Protein AF-A0A957VM98-F1 (afdb_monomer)

Structure (mmCIF, N/CA/C/O backbone):
data_AF-A0A957VM98-F1
#
_entry.id   AF-A0A957VM98-F1
#
loop_
_atom_site.group_PDB
_atom_site.id
_atom_site.type_symbol
_atom_site.label_atom_id
_atom_site.label_alt_id
_atom_site.label_comp_id
_atom_site.label_asym_id
_atom_site.label_entity_id
_atom_site.label_seq_id
_atom_site.pdbx_PDB_ins_code
_atom_site.Cartn_x
_atom_site.Cartn_y
_atom_site.Cartn_z
_atom_site.occupancy
_atom_site.B_iso_or_equiv
_atom_site.auth_seq_id
_atom_site.auth_comp_id
_atom_site.auth_asym_id
_atom_site.auth_atom_id
_atom_site.pdbx_PDB_model_num
ATOM 1 N N . ARG A 1 1 ? 18.249 -5.371 7.567 1.00 65.50 1 ARG A N 1
ATOM 2 C CA . ARG A 1 1 ? 18.833 -6.299 6.564 1.00 65.50 1 ARG A CA 1
ATOM 3 C C . ARG A 1 1 ? 18.691 -5.770 5.135 1.00 65.50 1 ARG A C 1
ATOM 5 O O . ARG A 1 1 ? 19.701 -5.725 4.453 1.00 65.50 1 ARG A O 1
ATOM 12 N N . ALA A 1 2 ? 17.518 -5.276 4.720 1.00 70.81 2 ALA A N 1
ATOM 13 C CA . ALA A 1 2 ? 17.280 -4.768 3.359 1.00 70.81 2 ALA A CA 1
ATOM 14 C C . ALA A 1 2 ? 18.281 -3.701 2.856 1.00 70.81 2 ALA A C 1
ATOM 16 O O . ALA A 1 2 ? 18.736 -3.794 1.724 1.00 70.81 2 ALA A O 1
ATOM 17 N N . SER A 1 3 ? 18.702 -2.737 3.692 1.00 74.25 3 SER A N 1
ATOM 18 C CA . SER A 1 3 ? 19.677 -1.711 3.256 1.00 74.25 3 SER A CA 1
ATOM 19 C C . SER A 1 3 ? 21.048 -2.290 2.914 1.00 74.25 3 SER A C 1
ATOM 21 O O . SER A 1 3 ? 21.696 -1.833 1.981 1.00 74.25 3 SER A O 1
ATOM 23 N N . ARG A 1 4 ? 21.474 -3.325 3.646 1.00 76.75 4 ARG A N 1
ATOM 24 C CA . ARG A 1 4 ? 22.749 -4.009 3.414 1.00 76.75 4 ARG A CA 1
ATOM 25 C C . ARG A 1 4 ? 22.713 -4.787 2.102 1.00 76.75 4 ARG A C 1
ATOM 27 O O . ARG A 1 4 ? 23.666 -4.722 1.342 1.00 76.75 4 ARG A O 1
ATOM 34 N N . VAL A 1 5 ? 21.586 -5.444 1.823 1.00 80.44 5 VAL A N 1
ATOM 35 C CA . VAL A 1 5 ? 21.343 -6.156 0.559 1.00 80.44 5 VAL A CA 1
ATOM 36 C C . VAL A 1 5 ? 21.338 -5.185 -0.624 1.00 80.44 5 VAL A C 1
ATOM 38 O O . VAL A 1 5 ? 21.947 -5.472 -1.647 1.00 80.44 5 VAL A O 1
ATOM 41 N N . LEU A 1 6 ? 20.721 -4.008 -0.477 1.00 78.06 6 LEU A N 1
ATOM 42 C CA . LEU A 1 6 ? 20.712 -2.986 -1.525 1.00 78.06 6 LEU A CA 1
ATOM 43 C C . LEU A 1 6 ? 22.112 -2.398 -1.778 1.00 78.06 6 LEU A C 1
ATOM 45 O O . LEU A 1 6 ? 22.505 -2.224 -2.929 1.00 78.06 6 LEU A O 1
ATOM 49 N N . ALA A 1 7 ? 22.875 -2.126 -0.717 1.00 75.62 7 ALA A N 1
ATOM 50 C CA . ALA A 1 7 ? 24.224 -1.575 -0.825 1.00 75.62 7 ALA A CA 1
ATOM 51 C C . ALA A 1 7 ? 25.227 -2.573 -1.435 1.00 75.62 7 ALA A C 1
ATOM 53 O O . ALA A 1 7 ? 26.046 -2.189 -2.268 1.00 75.62 7 ALA A O 1
ATOM 54 N N . GLN A 1 8 ? 25.142 -3.852 -1.051 1.00 80.06 8 GLN A N 1
ATOM 55 C CA . GLN A 1 8 ? 26.066 -4.912 -1.480 1.00 80.06 8 GLN A CA 1
ATOM 56 C C . GLN A 1 8 ? 25.606 -5.664 -2.741 1.00 80.06 8 GLN A C 1
ATOM 58 O O . GLN A 1 8 ? 26.336 -6.508 -3.248 1.00 80.06 8 GLN A O 1
ATOM 63 N N . GLY A 1 9 ? 24.404 -5.381 -3.248 1.00 82.94 9 GLY A N 1
ATOM 64 C CA . GLY A 1 9 ? 23.851 -6.045 -4.425 1.00 82.94 9 GLY A CA 1
ATOM 65 C C . GLY A 1 9 ? 24.484 -5.591 -5.750 1.00 82.94 9 GLY A C 1
ATOM 66 O O . GLY A 1 9 ? 25.125 -4.536 -5.809 1.00 82.94 9 GLY A O 1
ATOM 67 N N . PRO A 1 10 ? 24.234 -6.331 -6.847 1.00 81.31 10 PRO A N 1
ATOM 68 C CA . PRO A 1 10 ? 24.811 -6.076 -8.173 1.00 81.31 10 PRO A CA 1
ATOM 69 C C . PRO A 1 10 ? 24.211 -4.854 -8.898 1.00 81.31 10 PRO A C 1
ATOM 71 O O . PRO A 1 10 ? 24.497 -4.625 -10.067 1.00 81.31 10 PRO A O 1
ATOM 74 N N . ARG A 1 11 ? 23.348 -4.073 -8.233 1.00 80.69 11 ARG A N 1
ATOM 75 C CA . ARG A 1 11 ? 22.688 -2.899 -8.825 1.00 80.69 11 ARG A CA 1
ATOM 76 C C . ARG A 1 11 ? 23.688 -1.777 -9.107 1.00 80.69 11 ARG A C 1
ATOM 78 O O . ARG A 1 11 ? 24.672 -1.627 -8.379 1.00 80.69 11 ARG A O 1
ATOM 85 N N . SER A 1 12 ? 23.385 -0.965 -10.118 1.00 86.62 12 SER A N 1
ATOM 86 C CA . SER A 1 12 ? 24.204 0.188 -10.492 1.00 86.62 12 SER A CA 1
ATOM 87 C C . SER A 1 12 ? 24.293 1.214 -9.354 1.00 86.62 12 SER A C 1
ATOM 89 O O . SER A 1 12 ? 23.375 1.350 -8.537 1.00 86.62 12 SER A O 1
ATOM 91 N N . ASP A 1 13 ? 25.378 1.987 -9.314 1.00 81.88 13 ASP A N 1
ATOM 92 C CA . ASP A 1 13 ? 25.562 3.033 -8.300 1.00 81.88 13 ASP A CA 1
ATOM 93 C C . ASP A 1 13 ? 24.495 4.132 -8.386 1.00 81.88 13 ASP A C 1
ATOM 95 O O . ASP A 1 13 ? 24.121 4.723 -7.371 1.00 81.88 13 ASP A O 1
ATOM 99 N N . ARG A 1 14 ? 23.948 4.373 -9.585 1.00 84.81 14 ARG A N 1
ATOM 100 C CA . ARG A 1 14 ? 22.831 5.301 -9.799 1.00 84.81 14 ARG A CA 1
ATOM 101 C C . ARG A 1 14 ? 21.567 4.818 -9.086 1.00 84.81 14 ARG A C 1
ATOM 103 O O . ARG A 1 14 ? 20.935 5.598 -8.375 1.00 84.81 14 ARG A O 1
ATOM 110 N N . ASP A 1 15 ? 21.236 3.537 -9.219 1.00 82.56 15 ASP A N 1
ATOM 111 C CA . ASP A 1 15 ? 20.065 2.950 -8.561 1.00 82.56 15 ASP A CA 1
ATOM 112 C C . ASP A 1 15 ? 20.254 2.899 -7.046 1.00 82.56 15 ASP A C 1
ATOM 114 O O . ASP A 1 15 ? 19.340 3.221 -6.288 1.00 82.56 15 ASP A O 1
ATOM 118 N N . LYS A 1 16 ? 21.460 2.560 -6.581 1.00 85.38 16 LYS A N 1
ATOM 119 C CA . LYS A 1 16 ? 21.794 2.571 -5.151 1.00 85.38 16 LYS A CA 1
ATOM 120 C C . LYS A 1 16 ? 21.608 3.959 -4.539 1.00 85.38 16 LYS A C 1
ATOM 122 O O . LYS A 1 16 ? 20.992 4.065 -3.481 1.00 85.38 16 LYS A O 1
ATOM 127 N N . LYS A 1 17 ? 22.075 5.017 -5.212 1.00 86.88 17 LYS A N 1
ATOM 128 C CA . LYS A 1 17 ? 21.894 6.408 -4.761 1.00 86.88 17 LYS A CA 1
ATOM 129 C C . LYS A 1 17 ? 20.424 6.822 -4.683 1.00 86.88 17 LYS A C 1
ATOM 131 O O . LYS A 1 17 ? 20.072 7.561 -3.772 1.00 86.88 17 LYS A O 1
ATOM 136 N N . ARG A 1 18 ? 19.573 6.336 -5.593 1.00 88.31 18 ARG A N 1
ATOM 137 C CA . ARG A 1 18 ? 18.128 6.618 -5.577 1.00 88.31 18 ARG A CA 1
ATOM 138 C C . ARG A 1 18 ? 17.401 5.875 -4.457 1.00 88.31 18 ARG A C 1
ATOM 140 O O . ARG A 1 18 ? 16.626 6.474 -3.725 1.00 88.31 18 ARG A O 1
ATOM 147 N N . TRP A 1 19 ? 17.651 4.575 -4.322 1.00 86.81 19 TRP A N 1
ATOM 148 C CA . TRP A 1 19 ? 16.854 3.712 -3.447 1.00 86.81 19 TRP A CA 1
ATOM 149 C C . TRP A 1 19 ? 17.342 3.676 -1.993 1.00 86.81 19 TRP A C 1
ATOM 151 O O . TRP A 1 19 ? 16.560 3.345 -1.104 1.00 86.81 19 TRP A O 1
ATOM 161 N N . MET A 1 20 ? 18.612 3.997 -1.708 1.00 87.81 20 MET A N 1
ATOM 162 C CA . MET A 1 20 ? 19.109 4.017 -0.324 1.00 87.81 20 MET A CA 1
ATOM 163 C C . MET A 1 20 ? 18.398 5.053 0.569 1.00 87.81 20 MET A C 1
ATOM 165 O O . MET A 1 20 ? 18.024 4.671 1.682 1.00 87.81 20 MET A O 1
ATOM 169 N N . PRO A 1 21 ? 18.168 6.308 0.127 1.00 90.81 21 PRO A N 1
ATOM 170 C CA . PRO A 1 21 ? 17.409 7.290 0.900 1.00 90.81 21 PRO A CA 1
ATOM 171 C C . PRO A 1 21 ? 15.964 6.854 1.162 1.00 90.81 21 PRO A C 1
ATOM 173 O O . PRO A 1 21 ? 15.548 6.829 2.318 1.00 90.81 21 PRO A O 1
ATOM 176 N N . GLU A 1 22 ? 15.236 6.415 0.129 1.00 88.06 22 GLU A N 1
ATOM 177 C CA . GLU A 1 22 ? 13.843 5.964 0.274 1.00 88.06 22 GLU A CA 1
ATOM 178 C C . GLU A 1 22 ? 13.724 4.768 1.227 1.00 88.06 22 GLU A C 1
ATOM 180 O O . GLU A 1 22 ? 12.850 4.717 2.093 1.00 88.06 22 GLU A O 1
ATOM 185 N N . LEU A 1 23 ? 14.653 3.812 1.132 1.00 90.00 23 LEU A N 1
ATOM 186 C CA . LEU A 1 23 ? 14.678 2.660 2.026 1.00 90.00 23 LEU A CA 1
ATOM 187 C C . LEU A 1 23 ? 15.034 3.049 3.469 1.00 90.00 23 LEU A C 1
ATOM 189 O O . LEU A 1 23 ? 14.570 2.404 4.411 1.00 90.00 23 LEU A O 1
ATOM 193 N N . SER A 1 24 ? 15.873 4.069 3.660 1.00 88.19 24 SER A N 1
ATOM 194 C CA . SER A 1 24 ? 16.175 4.612 4.986 1.00 88.19 24 SER A CA 1
ATOM 195 C C . SER A 1 24 ? 14.939 5.266 5.596 1.00 88.19 24 SER A C 1
ATOM 197 O O . SER A 1 24 ? 14.578 4.957 6.730 1.00 88.19 24 SER A O 1
ATOM 199 N N . GLU A 1 25 ? 14.246 6.099 4.824 1.00 89.50 25 GLU A N 1
ATOM 200 C CA . GLU A 1 25 ? 13.029 6.780 5.255 1.00 89.50 25 GLU A CA 1
ATOM 201 C C . GLU A 1 25 ? 11.918 5.790 5.618 1.00 89.50 25 GLU A C 1
ATOM 203 O O . GLU A 1 25 ? 11.360 5.853 6.714 1.00 89.50 25 GLU A O 1
ATOM 208 N N . ALA A 1 26 ? 11.671 4.794 4.763 1.00 89.50 26 ALA A N 1
ATOM 209 C CA . ALA A 1 26 ? 10.706 3.735 5.043 1.00 89.50 26 ALA A CA 1
ATOM 210 C C . ALA A 1 26 ? 11.033 2.985 6.348 1.00 89.50 26 ALA A C 1
ATOM 212 O O . ALA A 1 26 ? 10.138 2.651 7.127 1.00 89.50 26 ALA A O 1
ATOM 213 N N . ARG A 1 27 ? 12.322 2.747 6.631 1.00 89.62 27 ARG A N 1
ATOM 214 C CA . ARG A 1 27 ? 12.754 2.104 7.881 1.00 89.62 27 ARG A CA 1
ATOM 215 C C . ARG A 1 27 ? 12.572 2.996 9.099 1.00 89.62 27 ARG A C 1
ATOM 217 O O . ARG A 1 27 ? 12.202 2.469 10.147 1.00 89.62 27 ARG A O 1
ATOM 224 N N . MET A 1 28 ?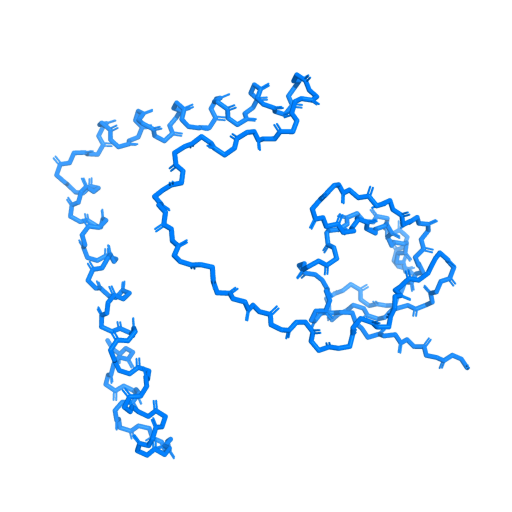 12.827 4.298 8.976 1.00 90.44 28 MET A N 1
ATOM 225 C CA . MET A 1 28 ? 12.580 5.247 10.062 1.00 90.44 28 MET A CA 1
ATOM 226 C C . MET A 1 28 ? 11.095 5.270 10.415 1.00 90.44 28 MET A C 1
ATOM 228 O O . MET A 1 28 ? 10.763 5.002 11.569 1.00 90.44 28 MET A O 1
ATOM 232 N N . ARG A 1 29 ? 10.210 5.424 9.419 1.00 87.50 29 ARG A N 1
ATOM 233 C CA . ARG A 1 29 ? 8.752 5.382 9.627 1.00 87.50 29 ARG A CA 1
ATOM 234 C C . ARG A 1 29 ? 8.297 4.069 10.266 1.00 87.50 29 ARG A C 1
ATOM 236 O O . ARG A 1 29 ? 7.530 4.076 11.221 1.00 87.50 29 ARG A O 1
ATOM 243 N N . ALA A 1 30 ? 8.812 2.928 9.802 1.00 89.75 30 ALA A N 1
ATOM 244 C CA . ALA A 1 30 ? 8.482 1.634 10.402 1.00 89.75 30 ALA A CA 1
ATOM 245 C C . ALA A 1 30 ? 8.938 1.529 11.871 1.00 89.75 30 ALA A C 1
ATOM 247 O O . ALA A 1 30 ? 8.238 0.945 12.699 1.00 89.75 30 ALA A O 1
ATOM 248 N N . SER A 1 31 ? 10.104 2.090 12.212 1.00 89.62 31 SER A N 1
ATOM 249 C CA . SER A 1 31 ? 10.598 2.111 13.594 1.00 89.62 31 SER A CA 1
ATOM 250 C C . SER A 1 31 ? 9.779 3.034 14.494 1.00 89.62 31 SER A C 1
ATOM 252 O O . SER A 1 31 ? 9.517 2.691 15.646 1.00 89.62 31 SER A O 1
ATOM 254 N N . GLU A 1 32 ? 9.328 4.163 13.957 1.00 88.88 32 GLU A N 1
ATOM 255 C CA . GLU A 1 32 ? 8.483 5.126 14.651 1.00 88.88 32 GLU A CA 1
ATOM 256 C C . GLU A 1 32 ? 7.112 4.522 14.947 1.00 88.88 32 GLU A C 1
ATOM 258 O O . GLU A 1 32 ? 6.707 4.483 16.106 1.00 88.88 32 GLU A O 1
ATOM 263 N N . LEU A 1 33 ? 6.465 3.920 13.943 1.00 86.75 33 LEU A N 1
ATOM 264 C CA . LEU A 1 33 ? 5.212 3.184 14.120 1.00 86.75 33 LEU A CA 1
ATOM 265 C C . LEU A 1 33 ? 5.352 2.077 15.162 1.00 86.75 33 LEU A C 1
ATOM 267 O O . LEU A 1 33 ? 4.532 1.974 16.066 1.00 86.75 33 LEU A O 1
ATOM 271 N N . ARG A 1 34 ? 6.425 1.280 15.095 1.00 88.50 34 ARG A N 1
ATOM 272 C CA . ARG A 1 34 ? 6.685 0.248 16.107 1.00 88.50 34 ARG A CA 1
ATOM 273 C C . ARG A 1 34 ? 6.817 0.845 17.508 1.00 88.50 34 ARG A C 1
ATOM 275 O O . ARG A 1 34 ? 6.327 0.259 18.469 1.00 88.50 34 ARG A O 1
ATOM 282 N N . THR A 1 35 ? 7.484 1.990 17.622 1.00 86.56 35 THR A N 1
ATOM 283 C CA . THR A 1 35 ? 7.675 2.679 18.900 1.00 86.56 35 THR A CA 1
ATOM 284 C C . THR A 1 35 ? 6.345 3.200 19.436 1.00 86.56 35 THR A C 1
ATOM 286 O O . THR A 1 35 ? 6.051 2.985 20.610 1.00 86.56 35 THR A O 1
ATOM 289 N N . LEU A 1 36 ? 5.518 3.805 18.584 1.00 82.12 36 LEU A N 1
ATOM 290 C CA . LEU A 1 36 ? 4.173 4.268 18.924 1.00 82.12 36 LEU A CA 1
ATOM 291 C C . LEU A 1 36 ? 3.285 3.110 19.398 1.00 82.12 36 LEU A C 1
ATOM 293 O O . LEU A 1 36 ? 2.717 3.199 20.483 1.00 82.12 36 LEU A O 1
ATOM 297 N N . ILE A 1 37 ? 3.274 1.986 18.670 1.00 87.12 37 ILE A N 1
ATOM 298 C CA . ILE A 1 37 ? 2.554 0.765 19.072 1.00 87.12 37 ILE A CA 1
ATOM 299 C C . ILE A 1 37 ? 3.031 0.289 20.450 1.00 87.12 37 ILE A C 1
ATOM 301 O O . ILE A 1 37 ? 2.221 -0.075 21.293 1.00 87.12 37 ILE A O 1
ATOM 305 N N . SER A 1 38 ? 4.346 0.297 20.698 1.00 87.69 38 SER A N 1
ATOM 306 C CA . SER A 1 38 ? 4.899 -0.192 21.968 1.00 87.69 38 SER A CA 1
ATOM 307 C C . SER A 1 38 ? 4.661 0.741 23.157 1.00 87.69 38 SER A C 1
ATOM 309 O O . SER A 1 38 ? 4.554 0.264 24.281 1.00 87.69 38 SER A O 1
ATOM 311 N N . LYS A 1 39 ? 4.609 2.060 22.932 1.00 85.94 39 LYS A N 1
ATOM 312 C CA . LYS A 1 39 ? 4.472 3.059 24.001 1.00 85.94 39 LYS A CA 1
ATOM 313 C C . LYS A 1 39 ? 3.019 3.339 24.361 1.00 85.94 39 LYS A C 1
ATOM 315 O O . LYS A 1 39 ? 2.736 3.615 25.520 1.00 85.94 39 LYS A O 1
ATOM 320 N N . SER A 1 40 ? 2.122 3.301 23.382 1.00 89.06 40 SER A N 1
ATOM 321 C CA . SER A 1 40 ? 0.709 3.641 23.558 1.00 89.06 40 SER A CA 1
ATOM 322 C C . SER A 1 40 ? -0.192 2.687 22.764 1.00 89.06 40 SER A C 1
ATOM 324 O O . SER A 1 40 ? -0.878 3.132 21.838 1.00 89.06 40 SER A O 1
ATOM 326 N N . PRO A 1 41 ? -0.185 1.378 23.086 1.00 86.06 41 PRO A N 1
ATOM 327 C CA . PRO A 1 41 ? -0.958 0.387 22.342 1.00 86.06 41 PRO A CA 1
ATOM 328 C C . PRO A 1 41 ? -2.459 0.689 22.388 1.00 86.06 41 PRO A C 1
ATOM 330 O O . PRO A 1 41 ? -3.102 0.716 21.343 1.00 86.06 41 PRO A O 1
ATOM 333 N N . ASP A 1 42 ? -3.000 1.011 23.563 1.00 86.62 42 ASP A N 1
ATOM 334 C CA . ASP A 1 42 ? -4.444 1.201 23.744 1.00 86.62 42 ASP A CA 1
ATOM 335 C C . ASP A 1 42 ? -4.974 2.412 22.968 1.00 86.62 42 ASP A C 1
ATOM 337 O O . ASP A 1 42 ? -5.960 2.302 22.241 1.00 86.62 42 ASP A O 1
ATOM 341 N N . GLN A 1 43 ? -4.274 3.552 23.037 1.00 80.00 43 GLN A N 1
ATOM 342 C CA . GLN A 1 43 ? -4.638 4.751 22.274 1.00 80.00 43 GLN A CA 1
ATOM 343 C C . GLN A 1 43 ? -4.564 4.500 20.764 1.00 80.00 43 GLN A C 1
ATOM 345 O O . GLN A 1 43 ? -5.414 4.965 20.009 1.00 80.00 43 GLN A O 1
ATOM 350 N N . MET A 1 44 ? -3.553 3.758 20.308 1.00 82.69 44 MET A N 1
ATOM 351 C CA . MET A 1 44 ? -3.411 3.451 18.889 1.00 82.69 44 MET A CA 1
ATOM 352 C C . MET A 1 44 ? -4.526 2.523 18.402 1.00 82.69 44 MET A C 1
ATOM 354 O O . MET A 1 44 ? -5.079 2.754 17.329 1.00 82.69 44 MET A O 1
ATOM 358 N N . MET A 1 45 ? -4.897 1.517 19.195 1.00 83.31 45 MET A N 1
ATOM 359 C CA . MET A 1 45 ? -6.020 0.632 18.884 1.00 83.31 45 MET A CA 1
ATOM 360 C C . MET A 1 45 ? -7.356 1.380 18.885 1.00 83.31 45 MET A C 1
ATOM 362 O O . MET A 1 45 ? -8.176 1.135 18.002 1.00 83.31 45 MET A O 1
ATOM 366 N N . ALA A 1 46 ? -7.556 2.323 19.811 1.00 82.75 46 ALA A N 1
ATOM 367 C CA . ALA A 1 46 ? -8.733 3.190 19.829 1.00 82.75 46 ALA A CA 1
ATOM 368 C C . ALA A 1 46 ? -8.832 4.027 18.542 1.00 82.75 46 ALA A C 1
ATOM 370 O O . ALA A 1 46 ? -9.841 3.949 17.844 1.00 82.75 46 ALA A O 1
ATOM 371 N N . ASN A 1 47 ? -7.750 4.717 18.165 1.00 83.50 47 ASN A N 1
ATOM 372 C CA . ASN A 1 47 ? -7.703 5.528 16.944 1.00 83.50 47 ASN A CA 1
ATOM 373 C C . ASN A 1 47 ? -7.939 4.687 15.675 1.00 83.50 47 ASN A C 1
ATOM 375 O O . ASN A 1 47 ? -8.628 5.120 14.754 1.00 83.50 47 ASN A O 1
ATOM 379 N N . LEU A 1 48 ? -7.374 3.475 15.605 1.00 82.62 48 LEU A N 1
ATOM 380 C CA . LEU A 1 48 ? -7.598 2.563 14.477 1.00 82.62 48 LEU A CA 1
ATOM 381 C C . LEU A 1 48 ? -9.046 2.061 14.422 1.00 82.62 48 LEU A C 1
ATOM 383 O O . LEU A 1 48 ? -9.599 1.918 13.333 1.00 82.62 48 LEU A O 1
ATOM 387 N N . GLY A 1 49 ? -9.660 1.810 15.580 1.00 89.56 49 GLY A N 1
ATOM 388 C CA . GLY A 1 49 ? -11.067 1.430 15.681 1.00 89.56 49 GLY A CA 1
ATOM 389 C C . GLY A 1 49 ? -12.010 2.545 15.230 1.00 89.56 49 GLY A C 1
ATOM 390 O O . GLY A 1 49 ? -12.968 2.276 14.509 1.00 89.56 49 GLY A O 1
ATOM 391 N N . GLU A 1 50 ? -11.723 3.793 15.601 1.00 83.88 50 GLU A N 1
ATOM 392 C CA . GLU A 1 50 ? -12.450 4.973 15.115 1.00 83.88 50 GLU A CA 1
ATOM 393 C C . GLU A 1 50 ? -12.311 5.126 13.598 1.00 83.88 50 GLU A C 1
ATOM 395 O O . GLU A 1 50 ? -13.319 5.165 12.898 1.00 83.88 50 GLU A O 1
ATOM 400 N N . ALA A 1 51 ? -11.086 5.067 13.066 1.00 84.81 51 ALA A N 1
ATOM 401 C CA . ALA A 1 51 ? -10.842 5.160 11.626 1.00 84.81 51 ALA A CA 1
ATOM 402 C C . ALA A 1 51 ? -11.537 4.045 10.820 1.00 84.81 51 ALA A C 1
ATOM 404 O O . ALA A 1 51 ? -11.915 4.243 9.663 1.00 84.81 51 ALA A O 1
ATOM 405 N N . TRP A 1 52 ? -11.695 2.856 11.408 1.00 86.06 52 TRP A N 1
ATOM 406 C CA . TRP A 1 52 ? -12.434 1.768 10.776 1.00 86.06 52 TRP A CA 1
ATOM 407 C C . TRP A 1 52 ? -13.942 2.029 10.762 1.00 86.06 52 TRP A C 1
ATOM 409 O O . TRP A 1 52 ? -14.548 1.902 9.701 1.00 86.06 52 TRP A O 1
ATOM 419 N N . ARG A 1 53 ? -14.536 2.477 11.878 1.00 85.31 53 ARG A N 1
ATOM 420 C CA . ARG A 1 53 ? -15.957 2.871 11.912 1.00 85.31 53 ARG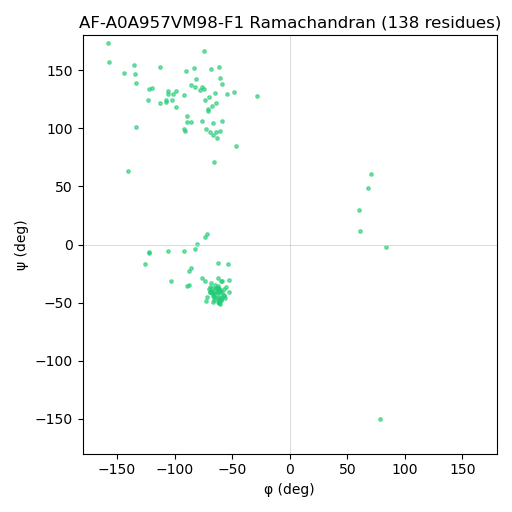 A CA 1
ATOM 421 C C . ARG A 1 53 ? -16.253 4.034 10.967 1.00 85.31 53 ARG A C 1
ATOM 423 O O . ARG A 1 53 ? -17.276 4.025 10.288 1.00 85.31 53 ARG A O 1
ATOM 430 N N . ASP A 1 54 ? -15.350 5.004 10.865 1.00 79.25 54 ASP A N 1
ATOM 431 C CA . ASP A 1 54 ? -15.472 6.102 9.902 1.00 79.25 54 ASP A CA 1
ATOM 432 C C . ASP A 1 54 ? -15.494 5.577 8.463 1.00 79.25 54 ASP A C 1
ATOM 434 O O . ASP A 1 54 ? -16.291 6.024 7.643 1.00 79.25 54 ASP A O 1
ATOM 438 N N . ARG A 1 55 ? -14.679 4.565 8.150 1.00 79.12 55 ARG A N 1
ATOM 439 C CA . ARG A 1 55 ? -14.722 3.916 6.837 1.00 79.12 55 ARG A CA 1
ATOM 440 C C . ARG A 1 55 ? -16.033 3.165 6.611 1.00 79.12 55 ARG A C 1
ATOM 442 O O . ARG A 1 55 ? -16.587 3.265 5.522 1.00 79.12 55 ARG A O 1
ATOM 449 N N . GLU A 1 56 ? -16.531 2.438 7.607 1.00 78.25 56 GLU A N 1
ATOM 450 C CA . GLU A 1 56 ? -17.825 1.754 7.501 1.00 78.25 56 GLU A CA 1
ATOM 451 C C . GLU A 1 56 ? -18.955 2.748 7.243 1.00 78.25 56 GLU A C 1
ATOM 453 O O . GLU A 1 56 ? -19.733 2.567 6.315 1.00 78.25 56 GLU A O 1
ATOM 458 N N . THR A 1 57 ? -19.013 3.842 8.003 1.00 78.62 57 THR A N 1
ATOM 459 C CA . THR A 1 57 ? -20.046 4.871 7.814 1.00 78.62 57 THR A CA 1
ATOM 460 C C . THR A 1 57 ? -19.956 5.536 6.440 1.00 78.62 57 THR A C 1
ATOM 462 O O . THR A 1 57 ? -20.989 5.764 5.810 1.00 78.62 57 THR A O 1
ATOM 465 N N . GLN A 1 58 ? -18.745 5.770 5.922 1.00 70.62 58 GLN A N 1
ATOM 466 C CA . GLN A 1 58 ? -18.538 6.260 4.555 1.00 70.62 58 GLN A CA 1
ATOM 467 C C . GLN A 1 58 ? -19.018 5.256 3.495 1.00 70.62 58 GLN A C 1
ATOM 469 O O . GLN A 1 58 ? -19.607 5.657 2.494 1.00 70.62 58 GLN A O 1
ATOM 474 N N . MET A 1 59 ? -18.837 3.952 3.723 1.00 65.56 59 MET A N 1
ATOM 475 C CA . MET A 1 59 ? -19.313 2.904 2.812 1.00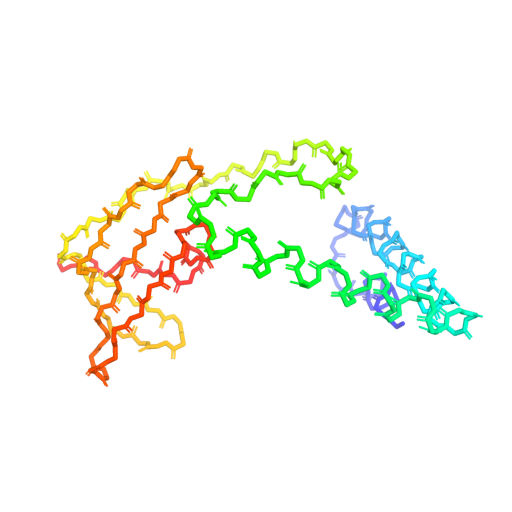 65.56 59 MET A CA 1
ATOM 476 C C . MET A 1 59 ? -20.846 2.793 2.796 1.00 65.56 59 MET A C 1
ATOM 478 O O . MET A 1 59 ? -21.433 2.651 1.726 1.00 65.56 59 MET A O 1
ATOM 482 N N . THR A 1 60 ? -21.509 2.894 3.952 1.00 69.00 60 THR A N 1
ATOM 483 C CA . THR A 1 60 ? -22.969 2.703 4.064 1.00 69.00 60 THR A CA 1
ATOM 484 C C . THR A 1 60 ? -23.775 3.898 3.554 1.00 69.00 60 THR A C 1
ATOM 486 O O . THR A 1 60 ? -24.893 3.732 3.076 1.00 69.00 60 THR A O 1
ATOM 489 N N . VAL A 1 61 ? -23.227 5.114 3.635 1.00 62.69 61 VAL A N 1
ATOM 490 C CA . VAL A 1 61 ? -23.939 6.344 3.238 1.00 62.69 61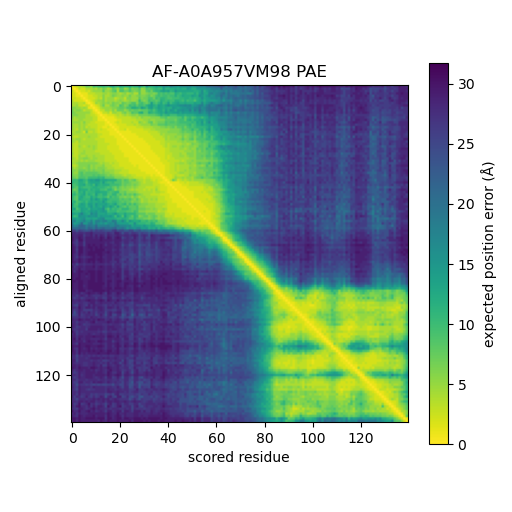 VAL A CA 1
ATOM 491 C C . VAL A 1 61 ? -23.920 6.567 1.714 1.00 62.69 61 VAL A C 1
ATOM 493 O O . VAL A 1 61 ? -24.483 7.542 1.225 1.00 62.69 61 VAL A O 1
ATOM 496 N N . GLY A 1 62 ? -23.300 5.684 0.917 1.00 52.78 62 GLY A N 1
ATOM 497 C CA . GLY A 1 62 ? -23.119 5.921 -0.527 1.00 52.78 62 GLY A CA 1
ATOM 498 C C . GLY A 1 62 ? -22.285 7.179 -0.816 1.00 52.78 62 GLY A C 1
ATOM 499 O O . GLY A 1 62 ? -22.217 7.659 -1.948 1.00 52.78 62 GLY A O 1
ATOM 500 N N . GLY A 1 63 ? -21.652 7.728 0.223 1.00 48.75 63 GLY A N 1
ATOM 501 C CA . GLY A 1 63 ? -20.790 8.884 0.161 1.00 48.75 63 GLY A CA 1
ATOM 502 C C . GLY A 1 63 ? -19.402 8.411 -0.207 1.00 48.75 63 GLY A C 1
ATOM 503 O O . GLY A 1 63 ? -18.697 7.846 0.624 1.00 48.75 63 GLY A O 1
ATOM 504 N N . ARG A 1 64 ? -19.012 8.664 -1.460 1.00 53.66 64 ARG A N 1
ATOM 505 C CA . ARG A 1 64 ? -17.614 8.708 -1.908 1.00 53.66 64 ARG A CA 1
ATOM 506 C C . ARG A 1 64 ? -16.711 9.130 -0.736 1.00 53.66 64 ARG A C 1
ATOM 508 O O . ARG A 1 64 ? -17.014 10.163 -0.132 1.00 53.66 64 ARG A O 1
ATOM 515 N N . PRO A 1 65 ? -15.642 8.383 -0.402 1.00 45.84 65 PRO A N 1
ATOM 516 C CA . PRO A 1 65 ? -14.775 8.747 0.707 1.00 45.84 65 PRO A CA 1
ATOM 517 C C . PRO A 1 65 ? -14.213 10.142 0.438 1.00 45.84 65 PRO A C 1
ATOM 519 O O . PRO A 1 65 ? -13.376 10.346 -0.440 1.00 45.84 65 PRO A O 1
ATOM 522 N N . GLY A 1 66 ? -14.725 11.131 1.168 1.00 44.19 66 GLY A N 1
ATOM 523 C CA . GLY A 1 66 ? -14.064 12.412 1.290 1.00 44.19 66 GLY A CA 1
ATOM 524 C C . GLY A 1 66 ? -12.750 12.143 2.000 1.00 44.19 66 GLY A C 1
ATOM 525 O O . GLY A 1 66 ? -12.757 11.582 3.092 1.00 44.19 66 GLY A O 1
ATOM 526 N N . ASN A 1 67 ? -11.643 12.497 1.348 1.00 49.19 67 ASN A N 1
ATOM 527 C CA . ASN A 1 67 ? -10.278 12.458 1.867 1.00 49.19 67 ASN A CA 1
ATOM 528 C C . ASN A 1 67 ? -10.195 13.078 3.278 1.00 49.19 67 ASN A C 1
ATOM 530 O O . ASN A 1 67 ? -9.887 14.257 3.438 1.00 49.19 67 ASN A O 1
ATOM 534 N N . GLY A 1 68 ? -10.483 12.288 4.309 1.00 41.84 68 GLY A N 1
ATOM 535 C CA . GLY A 1 68 ? -10.446 12.689 5.707 1.00 41.84 68 GLY A CA 1
ATOM 536 C C . GLY A 1 68 ? -9.074 12.396 6.286 1.00 41.84 68 GLY A C 1
ATOM 537 O O . GLY A 1 68 ? -8.785 11.258 6.636 1.00 41.84 68 GLY A O 1
ATOM 538 N N . ALA A 1 69 ? -8.250 13.443 6.355 1.00 45.84 69 ALA A N 1
ATOM 539 C CA . ALA A 1 69 ? -6.900 13.494 6.922 1.00 45.84 69 ALA A CA 1
ATOM 540 C C . ALA A 1 69 ? -5.807 12.709 6.168 1.00 45.84 69 ALA A C 1
ATOM 542 O O . ALA A 1 69 ? -4.974 12.021 6.758 1.00 45.84 69 ALA A O 1
ATOM 543 N N . ALA A 1 70 ? -5.729 12.902 4.849 1.00 44.22 70 ALA A N 1
ATOM 544 C CA . ALA A 1 70 ? -4.460 12.737 4.150 1.00 44.22 70 ALA A CA 1
ATOM 545 C C . ALA A 1 70 ? -3.524 13.903 4.522 1.00 44.22 70 ALA A C 1
ATOM 547 O O . ALA A 1 70 ? -3.794 15.060 4.201 1.00 44.22 70 ALA A O 1
ATOM 548 N N . VAL A 1 71 ? -2.402 13.600 5.178 1.00 48.81 71 VAL A N 1
ATOM 549 C CA . VAL A 1 71 ? -1.205 14.456 5.130 1.00 48.81 71 VAL A CA 1
ATOM 550 C C . VAL A 1 71 ? -0.946 14.778 3.649 1.00 48.81 71 VAL A C 1
ATOM 552 O O . VAL A 1 71 ? -0.986 13.842 2.845 1.00 48.81 71 VAL A O 1
ATOM 555 N N . PRO A 1 72 ? -0.716 16.043 3.245 1.00 39.19 72 PRO A N 1
ATOM 556 C CA . PRO A 1 72 ? -0.526 16.377 1.840 1.00 39.19 72 PRO A CA 1
ATOM 557 C C . PRO A 1 72 ? 0.781 15.751 1.346 1.00 39.19 72 PRO A C 1
ATOM 559 O O . PRO A 1 72 ? 1.865 16.308 1.509 1.00 39.19 72 PRO A O 1
ATOM 562 N N . ALA A 1 73 ? 0.688 14.560 0.760 1.00 46.72 73 ALA A N 1
ATOM 563 C CA . ALA A 1 73 ? 1.762 13.991 -0.028 1.00 46.72 73 ALA A CA 1
ATOM 564 C C . ALA A 1 73 ? 1.797 14.732 -1.376 1.00 46.72 73 ALA A C 1
ATOM 566 O O . ALA A 1 73 ? 0.741 14.937 -1.983 1.00 46.72 73 ALA A O 1
ATOM 567 N N . PRO A 1 74 ? 2.975 15.157 -1.863 1.00 41.44 74 PRO A N 1
ATOM 568 C CA . PRO A 1 74 ? 3.074 15.764 -3.181 1.00 41.44 74 PRO A CA 1
ATOM 569 C C . PRO A 1 74 ? 2.615 14.751 -4.244 1.00 41.44 74 PRO A C 1
ATOM 571 O O . PRO A 1 74 ? 2.890 13.555 -4.103 1.00 41.44 74 PRO A O 1
ATOM 574 N N . PRO A 1 75 ? 1.921 15.194 -5.307 1.00 43.88 75 PRO A N 1
ATOM 575 C CA . PRO A 1 75 ? 1.371 14.289 -6.304 1.00 43.88 75 PRO A CA 1
ATOM 576 C C . PRO A 1 75 ? 2.513 13.606 -7.059 1.00 43.88 75 PRO A C 1
ATOM 578 O O . PRO A 1 75 ? 3.157 14.202 -7.926 1.00 43.88 75 PRO A O 1
ATOM 581 N N . VAL A 1 76 ? 2.755 12.332 -6.746 1.00 43.44 76 VAL A N 1
ATOM 582 C CA . VAL A 1 76 ? 3.538 11.450 -7.608 1.00 43.44 76 VAL A CA 1
ATOM 583 C C . VAL A 1 76 ? 2.676 11.213 -8.837 1.00 43.44 76 VAL A C 1
ATOM 585 O O . VAL A 1 76 ? 1.761 10.395 -8.830 1.00 43.44 76 VAL A O 1
ATOM 588 N N . LYS A 1 77 ? 2.935 11.990 -9.890 1.00 39.38 77 LYS A N 1
ATOM 589 C CA . LYS A 1 77 ? 2.392 11.736 -11.221 1.00 39.38 77 LYS A CA 1
ATOM 590 C C . LYS A 1 77 ? 2.943 10.394 -11.689 1.00 39.38 77 LYS A C 1
ATOM 592 O O . LYS A 1 77 ? 4.032 10.328 -12.256 1.00 39.38 77 LYS A O 1
ATOM 597 N N . VAL A 1 78 ? 2.208 9.323 -11.415 1.00 35.81 78 VAL A N 1
ATOM 598 C CA . VAL A 1 78 ? 2.4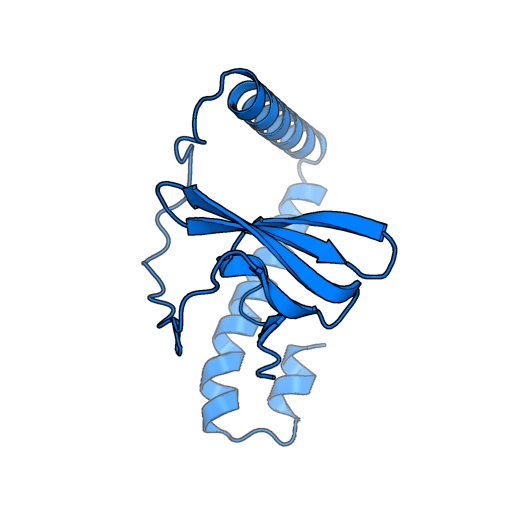12 8.044 -12.081 1.00 35.81 78 VAL A CA 1
ATOM 599 C C . VAL A 1 78 ? 1.871 8.238 -13.488 1.00 35.81 78 VAL A C 1
ATOM 601 O O . VAL A 1 78 ? 0.667 8.270 -13.722 1.00 35.81 78 VAL A O 1
ATOM 604 N N . SER A 1 79 ? 2.780 8.478 -14.424 1.00 35.22 79 SER A N 1
ATOM 605 C CA . SER A 1 79 ? 2.509 8.381 -15.850 1.00 35.22 79 SER A CA 1
ATOM 606 C C . SER A 1 79 ? 2.085 6.943 -16.148 1.00 35.22 79 SER A C 1
ATOM 608 O O . SER A 1 79 ? 2.932 6.056 -16.253 1.00 35.22 79 SER A O 1
ATOM 610 N N . ILE A 1 80 ? 0.771 6.728 -16.227 1.00 37.75 80 ILE A N 1
ATOM 611 C CA . ILE A 1 80 ? 0.142 5.502 -16.715 1.00 37.75 80 ILE A CA 1
ATOM 612 C C . ILE A 1 80 ? 0.532 5.375 -18.191 1.00 37.75 80 ILE A C 1
ATOM 614 O O . ILE A 1 80 ? -0.028 6.036 -19.065 1.00 37.75 80 ILE A O 1
ATOM 618 N N . GLY A 1 81 ? 1.576 4.591 -18.452 1.00 33.81 81 GLY A N 1
ATOM 619 C CA . GLY A 1 81 ? 1.915 4.146 -19.794 1.00 33.81 81 GLY A CA 1
ATOM 620 C C . GLY A 1 81 ? 0.863 3.145 -20.256 1.00 33.81 81 GLY A C 1
ATOM 621 O O . GLY A 1 81 ? 0.600 2.172 -19.560 1.00 33.81 81 GLY A O 1
ATOM 622 N N . SER A 1 82 ? 0.286 3.415 -21.425 1.00 39.53 82 SER A N 1
ATOM 623 C CA . SER A 1 82 ? -0.685 2.581 -22.143 1.00 39.53 82 SER A CA 1
ATOM 624 C C . SER A 1 82 ? -2.077 2.483 -21.516 1.00 39.53 82 SER A C 1
ATOM 626 O O . SER A 1 82 ? -2.608 1.406 -21.272 1.00 39.53 82 SER A O 1
ATOM 628 N N . ALA A 1 83 ? -2.734 3.639 -21.397 1.00 39.19 83 ALA A N 1
ATOM 629 C CA . ALA A 1 83 ? -4.188 3.730 -21.497 1.00 39.19 83 ALA A CA 1
ATOM 630 C C . ALA A 1 83 ? -4.645 3.375 -22.933 1.00 39.19 83 ALA A C 1
ATOM 632 O O . ALA A 1 83 ? -5.045 4.239 -23.709 1.00 39.19 83 ALA A O 1
ATOM 633 N N . GLY A 1 84 ? -4.543 2.096 -23.301 1.00 48.62 84 GLY A N 1
ATOM 634 C CA . GLY A 1 84 ? -5.399 1.478 -24.309 1.00 48.62 84 GLY A CA 1
ATOM 635 C C . GLY A 1 84 ? -6.592 0.903 -23.557 1.00 48.62 84 GLY A C 1
ATOM 636 O O . GLY A 1 84 ? -6.455 -0.123 -22.902 1.00 48.62 84 GLY A O 1
ATOM 637 N N . GLY A 1 85 ? -7.700 1.646 -23.534 1.00 58.78 85 GLY A N 1
ATOM 638 C CA . GLY A 1 85 ? -8.837 1.397 -22.650 1.00 58.78 85 GLY A CA 1
ATOM 639 C C . GLY A 1 85 ? -9.387 -0.022 -22.760 1.00 58.78 85 GLY A C 1
ATOM 640 O O . GLY A 1 85 ? -9.686 -0.501 -23.851 1.00 58.78 85 GLY A O 1
ATOM 641 N N . PHE A 1 86 ? -9.551 -0.666 -21.609 1.00 64.69 86 PHE A N 1
ATOM 642 C CA . PHE A 1 86 ? -10.293 -1.910 -21.514 1.00 64.69 86 PHE A CA 1
ATOM 643 C C . PHE A 1 86 ? -11.765 -1.661 -21.857 1.00 64.69 86 PHE A C 1
ATOM 645 O O . PHE A 1 86 ? -12.366 -0.715 -21.344 1.00 64.69 86 PHE A O 1
ATOM 652 N N . SER A 1 87 ? -12.322 -2.485 -22.741 1.00 70.44 87 SER A N 1
ATOM 653 C CA . SER A 1 87 ? -13.713 -2.386 -23.203 1.00 70.44 87 SER A CA 1
ATOM 654 C C . SER A 1 87 ? -14.538 -3.577 -22.718 1.00 70.44 87 SER A C 1
ATOM 656 O O . SER A 1 87 ? -14.005 -4.666 -22.502 1.00 70.44 87 SER A O 1
ATOM 658 N N . THR A 1 88 ? -15.848 -3.387 -22.561 1.00 73.69 88 THR A N 1
ATOM 659 C CA . THR A 1 88 ? -16.775 -4.493 -22.290 1.00 73.69 88 THR A CA 1
ATOM 660 C C . THR A 1 88 ? -16.703 -5.530 -23.417 1.00 73.69 88 THR A C 1
ATOM 662 O O . THR A 1 88 ? -16.585 -5.190 -24.593 1.00 73.69 88 THR A O 1
ATOM 665 N N . GLY A 1 89 ? -16.715 -6.812 -23.057 1.00 76.00 89 GLY A N 1
ATOM 666 C CA . GLY A 1 89 ? -16.544 -7.945 -23.970 1.00 76.00 89 GLY A CA 1
ATOM 667 C C . GLY A 1 89 ? -15.091 -8.309 -24.300 1.00 76.00 89 GLY A C 1
ATOM 668 O O . GLY A 1 89 ? -14.862 -9.282 -25.013 1.00 76.00 89 GLY A O 1
ATOM 669 N N . GLN A 1 90 ? -14.098 -7.576 -23.790 1.00 78.88 90 GLN A N 1
ATOM 670 C CA . GLN A 1 90 ? -12.690 -7.866 -24.061 1.00 78.88 90 GLN A CA 1
ATOM 671 C C . GLN A 1 90 ? -12.186 -9.068 -23.247 1.00 78.88 90 GLN A C 1
ATOM 673 O O . GLN A 1 90 ? -12.432 -9.148 -22.040 1.00 78.88 90 GLN A O 1
ATOM 678 N N . ARG A 1 91 ? -11.434 -9.978 -23.888 1.00 79.94 91 ARG A N 1
ATOM 679 C CA . ARG A 1 91 ? -10.728 -11.060 -23.185 1.00 79.94 91 ARG A CA 1
ATOM 680 C C . ARG A 1 91 ? -9.460 -10.533 -22.526 1.00 79.94 91 ARG A C 1
ATOM 682 O O . ARG A 1 91 ? -8.660 -9.820 -23.135 1.00 79.94 91 ARG A O 1
ATOM 689 N N . VAL A 1 92 ? -9.272 -10.906 -21.271 1.00 83.81 92 VAL A N 1
ATOM 690 C CA . VAL A 1 92 ? -8.120 -10.518 -20.466 1.00 83.81 92 VAL A CA 1
ATOM 691 C C . VAL A 1 92 ? -7.570 -11.725 -19.728 1.00 83.81 92 VAL A C 1
ATOM 693 O O . VAL A 1 92 ? -8.320 -12.600 -19.303 1.00 83.81 92 VAL A O 1
ATOM 696 N N . ARG A 1 93 ? -6.253 -11.751 -19.537 1.00 83.06 93 ARG A N 1
ATOM 697 C CA . ARG A 1 93 ? -5.588 -12.715 -18.666 1.00 83.06 93 ARG A CA 1
ATOM 698 C C . ARG A 1 93 ? -5.115 -12.024 -17.408 1.00 83.06 93 ARG A C 1
ATOM 7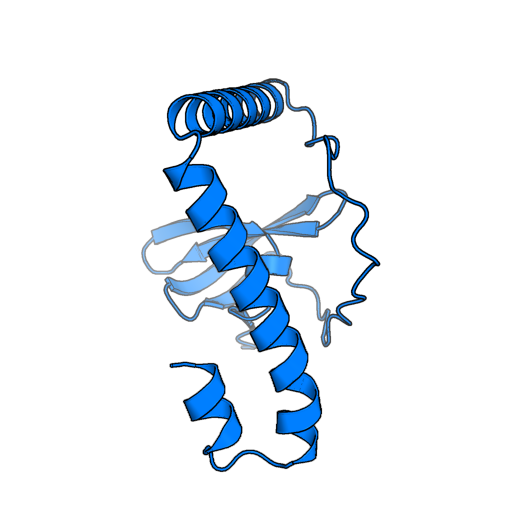00 O O . ARG A 1 93 ? -4.324 -11.085 -17.474 1.00 83.06 93 ARG A O 1
ATOM 707 N N . HIS A 1 94 ? -5.572 -12.513 -16.264 1.00 82.75 94 HIS A N 1
ATOM 708 C CA . HIS A 1 94 ? -5.097 -12.079 -14.963 1.00 82.75 94 HIS A CA 1
ATOM 709 C C . HIS A 1 94 ? -4.061 -13.056 -14.407 1.00 82.75 94 HIS A C 1
ATOM 711 O O . HIS A 1 94 ? -4.323 -14.254 -14.310 1.00 82.75 94 HIS A O 1
ATOM 717 N N . ASN A 1 95 ? -2.929 -12.543 -13.920 1.00 79.69 95 ASN A N 1
ATOM 718 C CA . ASN A 1 95 ? -1.816 -13.367 -13.418 1.00 79.69 95 ASN A CA 1
ATOM 719 C C . ASN A 1 95 ? -2.203 -14.410 -12.351 1.00 79.69 95 ASN A C 1
ATOM 721 O O . ASN A 1 95 ? -1.560 -15.449 -12.248 1.00 79.69 95 ASN A O 1
ATOM 725 N N . HIS A 1 96 ? -3.225 -14.129 -11.537 1.00 78.69 96 HIS A N 1
ATOM 726 C CA . HIS A 1 96 ? -3.680 -15.034 -10.471 1.00 78.69 96 HIS A CA 1
ATOM 727 C C . HIS A 1 96 ? -4.962 -15.807 -10.813 1.00 78.69 96 HIS A C 1
ATOM 729 O O . HIS A 1 96 ? -5.168 -16.903 -10.304 1.00 78.69 96 HIS A O 1
ATOM 735 N N . PHE A 1 97 ? -5.855 -15.221 -11.612 1.00 77.38 97 PHE A N 1
ATOM 736 C CA . PHE A 1 97 ? -7.207 -15.763 -11.822 1.00 77.38 97 PHE A CA 1
ATOM 737 C C . PHE A 1 97 ? -7.362 -16.429 -13.193 1.00 77.38 97 PHE A C 1
ATOM 739 O O . PHE A 1 97 ? -8.376 -17.066 -13.445 1.00 77.38 97 PHE A O 1
ATOM 746 N N . GLY A 1 98 ? -6.335 -16.341 -14.042 1.00 83.38 98 GLY A N 1
ATOM 747 C CA . GLY A 1 98 ? -6.354 -16.911 -15.379 1.00 83.38 98 GLY A CA 1
ATOM 748 C C . GLY A 1 98 ? -7.146 -16.047 -16.350 1.00 83.38 98 GLY A C 1
ATOM 749 O O . GLY A 1 98 ? -7.191 -14.820 -16.218 1.00 83.38 98 GLY A O 1
ATOM 750 N N . ASP A 1 99 ? -7.728 -16.702 -17.343 1.00 85.31 99 ASP A N 1
ATOM 751 C CA . ASP A 1 99 ? -8.430 -16.050 -18.438 1.00 85.31 99 ASP A CA 1
ATOM 752 C C . ASP A 1 99 ? -9.853 -15.657 -18.022 1.00 85.31 99 ASP A C 1
ATOM 754 O O . ASP A 1 99 ? -10.534 -16.359 -17.267 1.00 85.31 99 ASP A O 1
ATOM 758 N N . GLY A 1 100 ? -10.296 -14.499 -18.499 1.00 85.56 100 GLY A N 1
ATOM 759 C CA . GLY A 1 100 ? -11.629 -13.979 -18.241 1.00 85.56 100 GLY A CA 1
ATOM 760 C C . GLY A 1 100 ? -12.072 -12.961 -19.282 1.00 85.56 100 GLY A C 1
ATOM 761 O O . GLY A 1 100 ? -11.312 -12.560 -20.165 1.00 85.56 100 GLY A O 1
ATOM 762 N N . VAL A 1 101 ? -13.330 -12.548 -19.183 1.00 86.12 101 VAL A N 1
ATOM 763 C CA . VAL A 1 101 ? -13.964 -11.575 -20.074 1.00 86.12 101 VAL A CA 1
ATOM 764 C C . VAL A 1 101 ? -14.479 -10.410 -19.250 1.00 86.12 101 VAL A C 1
ATOM 766 O O . VAL A 1 101 ? -15.116 -10.606 -18.218 1.00 86.12 101 VAL A O 1
ATOM 769 N N . ILE A 1 102 ? -14.219 -9.189 -19.706 1.0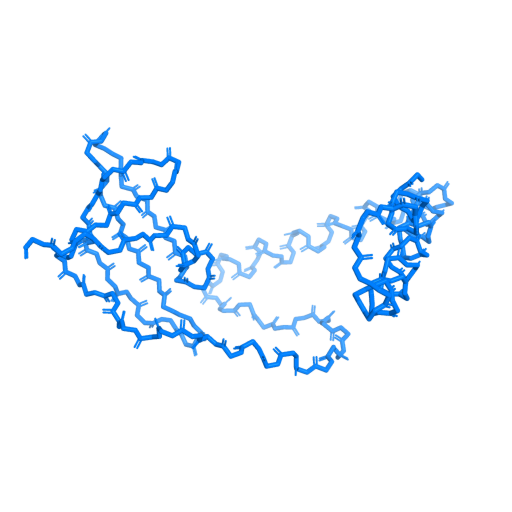0 83.62 102 ILE A N 1
ATOM 770 C CA . ILE A 1 102 ? -14.747 -7.986 -19.063 1.00 83.62 102 ILE A CA 1
ATOM 771 C C . ILE A 1 102 ? -16.253 -7.904 -19.321 1.00 83.62 102 ILE A C 1
ATOM 773 O O . ILE A 1 102 ? -16.676 -7.750 -20.465 1.00 83.62 102 ILE A O 1
ATOM 777 N N . THR A 1 103 ? -17.065 -8.000 -18.274 1.00 82.56 103 THR A N 1
ATOM 778 C CA . THR A 1 103 ? -18.532 -7.941 -18.348 1.00 82.56 103 THR A CA 1
ATOM 779 C C . THR A 1 103 ? -19.054 -6.517 -18.229 1.00 82.56 103 THR A C 1
ATOM 781 O O . THR A 1 103 ? -20.006 -6.159 -18.919 1.00 82.56 103 THR A O 1
ATOM 784 N N . ASP A 1 104 ? -18.402 -5.687 -17.416 1.00 79.31 104 ASP A N 1
ATOM 785 C CA . ASP A 1 104 ? -18.804 -4.302 -17.187 1.00 79.31 104 ASP A CA 1
ATOM 786 C C . ASP A 1 104 ? -17.593 -3.380 -17.013 1.00 79.31 104 ASP A C 1
ATOM 788 O O . ASP A 1 104 ? -16.549 -3.785 -16.495 1.00 79.31 104 ASP A O 1
ATOM 792 N N . VAL A 1 105 ? -17.742 -2.131 -17.452 1.00 77.38 105 VAL A N 1
ATOM 793 C CA . VAL A 1 105 ? -16.762 -1.059 -17.265 1.00 77.38 105 VAL A CA 1
ATOM 794 C C . VAL A 1 105 ? -17.519 0.175 -16.798 1.00 77.38 105 VAL A C 1
ATOM 796 O O . VAL A 1 105 ? -18.131 0.890 -17.589 1.00 77.38 105 VAL A O 1
ATOM 799 N N . THR A 1 106 ? -17.462 0.428 -15.497 1.00 76.25 106 THR A N 1
ATOM 800 C CA . THR A 1 106 ? -18.072 1.594 -14.868 1.00 76.25 106 THR A CA 1
ATOM 801 C C . THR A 1 106 ? -17.014 2.671 -14.648 1.00 76.25 106 THR A C 1
ATOM 803 O O . THR A 1 106 ? -16.058 2.487 -13.894 1.00 76.25 106 THR A O 1
ATOM 806 N N . ASP A 1 107 ? -17.198 3.835 -15.267 1.00 70.50 107 ASP A N 1
ATOM 807 C CA . ASP A 1 107 ? -16.338 4.993 -15.024 1.00 70.50 107 ASP A CA 1
ATOM 808 C C . ASP A 1 107 ? -16.696 5.632 -13.676 1.00 70.50 107 ASP A C 1
ATOM 810 O O . ASP A 1 107 ? -17.724 6.293 -13.531 1.00 70.50 107 ASP A O 1
ATOM 814 N N . THR A 1 108 ? -15.841 5.432 -12.671 1.00 62.41 108 THR A N 1
ATOM 815 C CA . THR A 1 108 ? -15.932 6.137 -11.391 1.00 62.41 108 THR A CA 1
ATOM 816 C C . THR A 1 108 ? -15.105 7.421 -11.464 1.00 62.41 108 THR A C 1
ATOM 818 O O . THR A 1 108 ? -14.112 7.524 -12.177 1.00 62.41 108 THR A O 1
ATOM 821 N N . SER A 1 109 ? -15.527 8.444 -10.726 1.00 51.97 109 SER A N 1
ATOM 822 C CA . SER A 1 109 ? -15.045 9.830 -10.819 1.00 51.97 109 SER A CA 1
ATOM 823 C C . SER A 1 109 ? -13.527 10.058 -10.713 1.00 51.97 109 SER A C 1
ATOM 825 O O . SER A 1 109 ? -13.085 11.138 -11.087 1.00 51.97 109 SER A O 1
ATOM 827 N N . ASP A 1 110 ? -12.758 9.088 -10.207 1.00 62.47 110 ASP A N 1
ATOM 828 C CA . ASP A 1 110 ? -11.288 9.153 -10.110 1.00 62.47 110 ASP A CA 1
ATOM 829 C C . ASP A 1 110 ? -10.570 7.957 -10.766 1.00 62.47 110 ASP A C 1
ATOM 831 O O . ASP A 1 110 ? -9.367 8.031 -11.009 1.00 62.47 110 ASP A O 1
ATOM 835 N N . ASP A 1 111 ? -11.277 6.856 -11.044 1.00 69.38 111 ASP A N 1
ATOM 836 C CA . ASP A 1 111 ? -10.706 5.637 -11.622 1.00 69.38 111 ASP A CA 1
ATOM 837 C C . ASP A 1 111 ? -11.792 4.810 -12.323 1.00 69.38 111 ASP A C 1
ATOM 839 O O . ASP A 1 111 ? -12.976 4.918 -12.007 1.00 69.38 111 ASP A O 1
ATOM 843 N N . LYS A 1 112 ? -11.405 3.955 -13.266 1.00 78.81 112 LYS A N 1
ATOM 844 C CA . LYS A 1 112 ? -12.350 3.050 -13.929 1.00 78.81 112 LYS A CA 1
ATOM 845 C C . LYS A 1 112 ? -12.513 1.789 -13.090 1.00 78.81 112 LYS A C 1
ATOM 847 O O . LYS A 1 112 ? -11.534 1.246 -12.595 1.00 78.81 112 LYS A O 1
ATOM 852 N N . GLN A 1 113 ? -13.730 1.302 -12.929 1.00 82.88 113 GLN A N 1
ATOM 853 C CA . GLN A 1 113 ? -14.029 0.029 -12.286 1.00 82.88 113 GLN A CA 1
ATOM 854 C C . GLN A 1 113 ? -14.407 -0.980 -13.370 1.00 82.88 113 GLN A C 1
ATOM 856 O O . GLN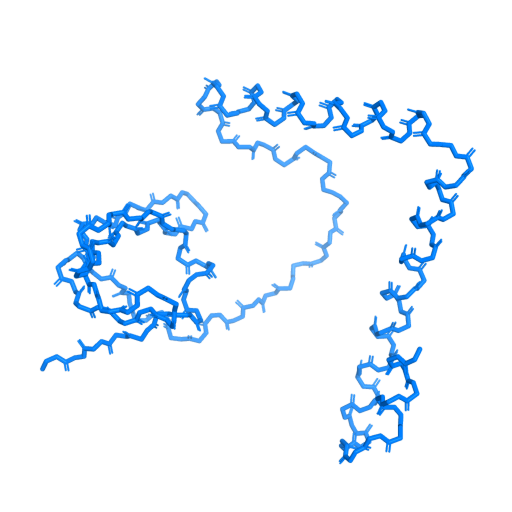 A 1 113 ? -15.235 -0.681 -14.223 1.00 82.88 113 GLN A O 1
ATOM 861 N N . ILE A 1 114 ? -13.789 -2.158 -13.356 1.00 84.38 114 ILE A N 1
ATOM 862 C CA . ILE A 1 114 ? -14.035 -3.226 -14.326 1.00 84.38 114 ILE A CA 1
ATOM 863 C C . ILE A 1 114 ? -14.537 -4.480 -13.614 1.00 84.38 114 ILE A C 1
ATOM 865 O O . ILE A 1 114 ? -13.981 -4.883 -12.591 1.00 84.38 114 ILE A O 1
ATOM 869 N N . SER A 1 115 ? -15.573 -5.105 -14.155 1.00 84.94 115 SER A N 1
ATOM 870 C CA . SER A 1 115 ? -16.024 -6.435 -13.742 1.00 84.94 115 SER A CA 1
ATOM 871 C C . SER A 1 115 ? -15.521 -7.453 -14.751 1.00 84.94 115 SER A C 1
ATOM 873 O O . SER A 1 115 ? -15.654 -7.253 -15.957 1.00 84.94 115 SER A O 1
ATOM 875 N N . VAL A 1 116 ? -14.893 -8.517 -14.257 1.00 85.81 116 VAL A N 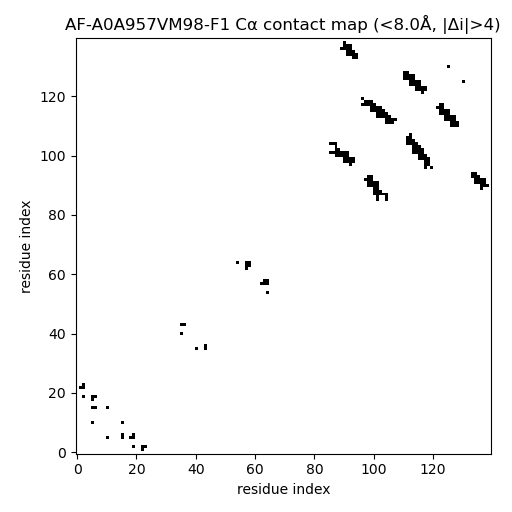1
ATOM 876 C CA . VAL A 1 116 ? -14.321 -9.586 -15.075 1.00 85.81 116 VAL A CA 1
ATOM 877 C C . VAL A 1 116 ? -14.937 -10.910 -14.651 1.00 85.81 116 VAL A C 1
ATOM 879 O O . VAL A 1 116 ? -14.854 -11.290 -13.482 1.00 85.81 116 VAL A O 1
ATOM 882 N N . LEU A 1 117 ? -15.525 -11.616 -15.612 1.00 86.19 117 LEU A N 1
ATOM 883 C CA . LEU A 1 117 ? -15.977 -12.993 -15.477 1.00 86.19 117 LEU A CA 1
ATOM 884 C C . LEU A 1 117 ? -14.834 -13.927 -15.869 1.00 86.19 117 LEU A C 1
ATOM 886 O O . LEU A 1 117 ? -14.460 -13.982 -17.039 1.00 86.19 117 LEU A O 1
ATOM 890 N N . PHE A 1 118 ? -14.267 -14.642 -14.902 1.00 86.19 118 PHE A N 1
ATOM 891 C CA . PHE A 1 118 ? -13.207 -15.618 -15.158 1.00 86.19 118 PHE A CA 1
ATOM 892 C C . PHE A 1 118 ? -13.779 -16.968 -15.597 1.00 86.19 118 PHE A C 1
ATOM 894 O O . PHE A 1 118 ? -14.862 -17.361 -15.159 1.00 86.19 118 PHE A O 1
ATOM 901 N N . ASP A 1 119 ? -13.011 -17.726 -16.385 1.00 79.50 119 ASP A N 1
ATOM 902 C CA . ASP A 1 119 ? -13.399 -19.060 -16.879 1.00 79.50 119 ASP A CA 1
ATOM 903 C C . ASP A 1 119 ? -13.603 -20.085 -15.740 1.00 79.50 119 ASP A C 1
ATOM 905 O O . ASP A 1 119 ? -14.269 -21.104 -15.913 1.00 79.50 119 ASP A O 1
ATOM 909 N N . ALA A 1 120 ? -13.117 -19.778 -14.532 1.00 76.69 120 ALA A N 1
ATOM 910 C CA . ALA A 1 120 ? -13.440 -20.497 -13.297 1.00 76.69 120 ALA A CA 1
ATOM 911 C C . ALA A 1 120 ? -14.881 -20.250 -12.779 1.00 76.69 120 ALA A C 1
ATOM 913 O O . ALA A 1 120 ? -15.202 -20.662 -11.665 1.00 76.69 120 ALA A O 1
ATOM 914 N N . ALA A 1 121 ? -15.735 -19.584 -13.568 1.00 69.06 121 ALA A N 1
ATOM 915 C CA . ALA A 1 121 ? -17.102 -19.173 -13.237 1.00 69.06 121 ALA A CA 1
ATOM 916 C C . ALA A 1 121 ? -17.205 -18.225 -12.025 1.00 69.06 121 ALA A C 1
ATOM 918 O O . ALA A 1 121 ? -18.212 -18.210 -11.319 1.00 69.06 121 ALA A O 1
ATOM 919 N N . GLU A 1 122 ? -16.170 -17.415 -11.791 1.00 77.62 122 GLU A N 1
ATOM 920 C CA . GLU A 1 122 ? -16.144 -16.414 -10.724 1.00 77.62 122 GLU A CA 1
ATOM 921 C C . GLU A 1 122 ? -16.130 -15.009 -11.334 1.00 77.62 122 GLU A C 1
ATOM 923 O O . GLU A 1 122 ? -15.236 -14.670 -12.112 1.00 77.62 122 GLU A O 1
ATOM 928 N N . GLU A 1 123 ? -17.121 -14.186 -10.986 1.00 81.81 123 GLU A N 1
ATOM 929 C CA . GLU A 1 123 ? -17.151 -12.774 -11.365 1.00 81.81 123 GLU A CA 1
ATOM 930 C C . GLU A 1 123 ? -16.499 -11.934 -10.269 1.00 81.81 123 GLU A C 1
ATOM 932 O O . GLU A 1 123 ? -16.832 -12.053 -9.086 1.00 81.81 123 GLU A O 1
ATOM 937 N N . ARG A 1 124 ? -15.542 -11.087 -10.650 1.00 80.88 124 ARG A N 1
ATOM 938 C CA . ARG A 1 124 ? -14.853 -10.200 -9.711 1.00 80.88 124 ARG A CA 1
ATOM 939 C C . ARG A 1 124 ? -14.765 -8.792 -10.260 1.00 80.88 124 ARG A C 1
ATOM 941 O O . ARG A 1 124 ? -14.436 -8.575 -11.424 1.00 80.88 124 ARG A O 1
ATOM 948 N N . THR A 1 125 ? -14.989 -7.839 -9.369 1.00 83.62 125 THR A N 1
ATOM 949 C CA . THR A 1 125 ? -14.943 -6.418 -9.686 1.00 83.62 125 THR A CA 1
ATOM 950 C C . THR A 1 125 ? -13.679 -5.787 -9.126 1.00 83.62 125 THR A C 1
ATOM 952 O O . THR A 1 125 ? -13.325 -5.985 -7.962 1.00 83.62 125 THR A O 1
ATOM 955 N N . PHE A 1 126 ? -12.994 -5.017 -9.962 1.00 82.44 126 PHE A N 1
ATOM 956 C CA . PHE A 1 126 ? -11.705 -4.426 -9.655 1.00 82.44 126 PHE A CA 1
ATOM 957 C C . PHE A 1 126 ? -11.631 -2.964 -10.079 1.00 82.44 126 PHE A C 1
ATOM 959 O O . PHE A 1 126 ? -12.280 -2.543 -11.029 1.00 82.44 126 PHE A O 1
ATOM 966 N N . LEU A 1 127 ? -10.767 -2.204 -9.410 1.00 82.81 127 LEU A N 1
ATOM 967 C CA . LEU A 1 127 ? -10.353 -0.886 -9.880 1.00 82.81 127 LEU A CA 1
ATOM 968 C C . LEU A 1 127 ? -9.245 -1.032 -10.921 1.00 82.81 127 LEU A C 1
ATOM 970 O O . LEU A 1 127 ? -8.289 -1.790 -10.726 1.00 82.81 127 LEU A O 1
ATOM 974 N N . LEU A 1 128 ? -9.360 -0.286 -12.013 1.00 76.75 128 LEU A N 1
ATOM 975 C CA . LEU A 1 128 ? -8.466 -0.366 -13.152 1.00 76.75 128 LEU A CA 1
ATOM 976 C C . LEU A 1 128 ? -7.041 0.017 -12.755 1.00 76.75 128 LEU A C 1
ATOM 978 O O . LEU A 1 128 ? -6.107 -0.673 -13.154 1.00 76.75 128 LEU A O 1
ATOM 982 N N . SER A 1 129 ? -6.853 1.012 -11.885 1.00 77.62 129 SER A N 1
ATOM 983 C CA . SER A 1 129 ? -5.524 1.364 -11.367 1.00 77.62 129 SER A CA 1
ATOM 984 C C . SER A 1 129 ? -4.811 0.218 -10.637 1.00 77.62 129 SER A C 1
ATOM 986 O O . SER A 1 129 ? -3.584 0.131 -10.676 1.00 77.62 129 SER A O 1
ATOM 988 N N . LEU A 1 130 ? -5.553 -0.681 -9.982 1.00 80.12 130 LEU A N 1
ATOM 989 C CA . LEU A 1 130 ? -4.988 -1.775 -9.183 1.00 80.12 130 LEU A CA 1
ATOM 990 C C . LEU A 1 130 ? -4.658 -3.021 -10.004 1.00 80.12 130 LEU A C 1
ATOM 992 O O . LEU A 1 130 ? -3.897 -3.884 -9.542 1.00 80.12 130 LEU A O 1
ATOM 996 N N . VAL A 1 131 ? -5.277 -3.141 -11.176 1.00 75.06 131 VAL A N 1
ATOM 997 C CA . VAL A 1 131 ? -5.251 -4.365 -11.980 1.00 75.06 131 VAL A CA 1
ATOM 998 C C . VAL A 1 131 ? -4.691 -4.111 -13.385 1.00 75.06 131 VAL A C 1
ATOM 1000 O O . VAL A 1 131 ? -4.355 -5.065 -14.073 1.00 75.06 131 VAL A O 1
ATOM 1003 N N . ALA A 1 132 ? -4.425 -2.857 -13.765 1.00 72.88 132 ALA A N 1
ATOM 1004 C CA . ALA A 1 132 ? -3.740 -2.509 -15.014 1.00 72.88 132 ALA A CA 1
ATOM 1005 C C . ALA A 1 132 ? -2.367 -3.191 -15.172 1.00 72.88 132 ALA A C 1
ATOM 1007 O O . ALA A 1 132 ? -2.031 -3.614 -16.268 1.00 72.88 132 ALA A O 1
ATOM 1008 N N . ASP A 1 133 ? -1.599 -3.359 -14.088 1.00 75.50 133 ASP A N 1
ATOM 1009 C CA . ASP A 1 133 ? -0.292 -4.053 -14.108 1.00 75.50 133 ASP A CA 1
ATOM 1010 C C . ASP A 1 133 ? -0.416 -5.592 -14.045 1.00 75.50 133 ASP A C 1
ATOM 1012 O O . ASP A 1 133 ? 0.570 -6.322 -14.060 1.00 75.50 133 ASP A O 1
ATOM 1016 N N . LYS A 1 134 ? -1.641 -6.114 -13.907 1.00 75.81 134 LYS A N 1
ATOM 1017 C CA . LYS A 1 134 ? -1.920 -7.546 -13.693 1.00 75.81 134 LYS A CA 1
ATOM 1018 C C . LYS A 1 134 ? -2.827 -8.153 -14.757 1.00 75.81 134 LYS A C 1
ATOM 1020 O O . LYS A 1 134 ? -3.045 -9.364 -14.710 1.00 75.81 134 LYS A O 1
ATOM 1025 N N . LEU A 1 135 ? -3.372 -7.324 -15.648 1.00 77.69 135 LEU A N 1
ATOM 1026 C CA . LEU A 1 135 ? -4.184 -7.734 -16.782 1.00 77.69 135 LEU A CA 1
ATOM 1027 C C . LEU A 1 135 ? -3.395 -7.562 -18.063 1.00 77.69 135 LEU A C 1
ATOM 1029 O O . LEU A 1 135 ? -2.968 -6.464 -18.410 1.00 77.69 135 LEU A O 1
ATOM 1033 N N . GLU A 1 136 ? -3.293 -8.653 -18.799 1.00 78.81 136 GLU A N 1
ATOM 1034 C CA . GLU A 1 136 ? -2.830 -8.636 -20.172 1.00 78.81 136 GLU A CA 1
ATOM 1035 C C . GLU A 1 136 ? -4.050 -8.766 -21.081 1.00 78.81 136 GLU A C 1
ATOM 1037 O O . GLU A 1 136 ? -4.849 -9.695 -20.946 1.00 78.81 136 GLU A O 1
ATOM 1042 N N . ALA A 1 137 ? -4.217 -7.812 -21.996 1.00 73.94 137 ALA A N 1
ATOM 1043 C CA . ALA A 1 137 ? -5.207 -7.930 -23.054 1.00 73.94 137 ALA A CA 1
ATOM 1044 C C . ALA A 1 137 ? -4.777 -9.057 -23.998 1.00 73.94 137 ALA A C 1
ATOM 1046 O O . ALA A 1 137 ? -3.709 -8.981 -24.609 1.00 73.94 137 ALA A O 1
ATOM 1047 N N . ILE A 1 138 ? -5.611 -10.088 -24.125 1.00 70.88 138 ILE A N 1
ATOM 1048 C CA . ILE A 1 138 ? -5.424 -11.108 -25.151 1.00 70.88 138 ILE A CA 1
ATOM 1049 C C . ILE A 1 138 ? -6.177 -10.595 -26.375 1.00 70.88 138 ILE A C 1
ATOM 1051 O O . ILE A 1 138 ? -7.407 -10.552 -26.377 1.00 70.88 138 ILE A O 1
ATOM 1055 N N . ALA A 1 139 ? -5.438 -10.122 -27.377 1.00 53.62 139 ALA A N 1
ATOM 1056 C CA . ALA A 1 139 ? -6.012 -9.890 -28.694 1.00 53.62 139 ALA A CA 1
ATOM 1057 C C . ALA A 1 139 ? -6.226 -11.257 -29.358 1.00 53.62 139 ALA A C 1
ATOM 1059 O O . ALA A 1 139 ? -5.274 -12.037 -29.439 1.00 53.62 139 ALA A O 1
ATOM 1060 N N . ASP A 1 140 ? -7.463 -11.532 -29.769 1.00 44.47 140 ASP A N 1
ATOM 1061 C CA . ASP A 1 140 ? -7.760 -12.559 -30.778 1.00 44.47 140 ASP A CA 1
ATOM 1062 C C . ASP A 1 140 ? -7.283 -12.077 -32.160 1.00 44.47 140 ASP A C 1
ATOM 1064 O O . ASP A 1 140 ? -7.475 -10.870 -32.460 1.00 44.47 140 ASP A O 1
#

Nearest PDB structures (foldseek):
  7egs-assembly1_B  TM=8.841E-01  e=1.396E-04  Escherichia coli K-12
  5dma-assembly1_A  TM=8.649E-01  e=7.346E-04  Geobacillus stearothermophilus
  9dqs-assembly5_E  TM=8.740E-01  e=2.709E-03  Mycolicibacterium smegmatis MC2 155
  6yi2-assembly1_A  TM=6.091E-01  e=6.923E-04  Escherichia coli
  9dqs-assembly1_A  TM=8.804E-01  e=1.703E-02  Mycolicibacterium smegmatis MC2 155

Sequence (140 aa):
RASRVLAQGPRSDRDKKRWMPELSEARMRASELRTLISKSPDQMMANLGEAWRDRETQMTVGGRPGNGAAVPAPPVKVSIGSAGGFSTGQRVRHNHFGDGVITDVTDTSDDKQISVLFDAAEERTFLLSLVADKLEAIAD

pLDDT: mean 73.88, std 15.7, range [33.81, 90.81]

Foldseek 3Di:
DVLVCLVPDPDDPVVNVVVNVVVVVVVVVVVVVVVCCVPPVPVVVVVVVVVVVVVVVCVVVVHDDDPDDDPDDDDPPPPPPDPPDDDAQFWKQFPPQGIWGWHDWDDDPPFIKTWTQGPVRDIDIDTCVVCVVGIDGDDD

Radius of gyration: 20.67 Å; Cα contacts (8 Å, |Δi|>4): 126; chains: 1; bounding box: 50×37×55 Å

Mean predicted aligned error: 17.89 Å

Solvent-accessible surface area (backbone atoms only — not comparable to full-atom values): 8459 Å² total; per-residue (Å²): 111,67,69,58,52,55,71,72,39,95,66,54,70,69,57,42,66,59,48,52,57,56,54,48,50,55,50,51,53,53,52,48,51,52,48,48,48,73,74,39,45,68,63,51,53,50,54,52,52,49,57,47,51,53,50,50,54,32,64,74,69,75,42,75,80,70,86,80,81,70,75,89,70,79,85,79,79,75,78,74,80,76,84,70,77,87,51,66,72,39,44,33,36,31,87,86,70,44,50,27,33,25,72,41,69,49,82,46,99,89,48,43,32,35,28,34,40,23,78,84,78,46,76,50,76,43,50,41,84,79,37,58,93,44,48,43,77,54,83,130

Secondary structure (DSSP, 8-state):
-HHHHHHHSS--HHHHHHHHHHHHHHHHHHHHHHHHHHH-HHHHHHHHHHHHHHHHHHHHTT------S-----------TT-----TT-EEEETTTEEEEEEEEEEETTEEEEEEEETTTEEEEEEHHHHTTTEEE---